Protein AF-A0A0B8PFN6-F1 (afdb_monomer_lite)

Structure (mmCIF, N/CA/C/O backbone):
data_AF-A0A0B8PFN6-F1
#
_entry.id   AF-A0A0B8PFN6-F1
#
loop_
_atom_site.group_PDB
_atom_site.id
_atom_site.type_symbol
_atom_site.label_atom_id
_atom_site.label_alt_id
_atom_site.label_comp_id
_atom_site.label_asym_id
_atom_site.label_entity_id
_atom_site.label_seq_id
_atom_site.pdbx_PDB_ins_code
_atom_site.Cartn_x
_atom_site.Cartn_y
_atom_site.Cartn_z
_atom_site.occupancy
_atom_site.B_iso_or_equiv
_atom_site.auth_seq_id
_atom_site.auth_comp_id
_atom_site.auth_asym_id
_atom_site.auth_atom_id
_atom_site.pdbx_PDB_model_num
ATOM 1 N N . MET A 1 1 ? -8.386 4.346 -14.773 1.00 50.22 1 MET A N 1
ATOM 2 C CA . MET A 1 1 ? -8.191 4.688 -16.194 1.00 50.22 1 MET A CA 1
ATOM 3 C C . MET A 1 1 ? -8.747 3.531 -16.993 1.00 50.22 1 MET A C 1
ATOM 5 O O . MET A 1 1 ? -8.481 2.391 -16.630 1.00 50.22 1 MET A O 1
ATOM 9 N N . SER A 1 2 ? -9.668 3.814 -17.907 1.00 53.06 2 SER A N 1
ATOM 10 C CA . SER A 1 2 ? -10.382 2.803 -18.687 1.00 53.06 2 SER A CA 1
ATOM 11 C C . SER A 1 2 ? -9.534 2.359 -19.883 1.00 53.06 2 SER A C 1
ATOM 13 O O . SER A 1 2 ? -8.730 3.142 -20.377 1.00 53.06 2 SER A O 1
ATOM 15 N N . ASP A 1 3 ? -9.731 1.137 -20.393 1.00 55.44 3 ASP A N 1
ATOM 16 C CA . ASP A 1 3 ? -9.028 0.624 -21.591 1.00 55.44 3 ASP A CA 1
ATOM 17 C C . ASP A 1 3 ? -9.219 1.500 -22.848 1.00 55.44 3 ASP A C 1
ATOM 19 O O . ASP A 1 3 ? -8.527 1.325 -23.849 1.00 55.44 3 ASP A O 1
ATOM 23 N N . LYS A 1 4 ? -10.181 2.432 -22.821 1.00 53.50 4 LYS A N 1
ATOM 24 C CA . LYS A 1 4 ? -10.397 3.422 -23.882 1.00 53.50 4 LYS A CA 1
ATOM 25 C C . LYS A 1 4 ? -9.446 4.611 -23.790 1.00 53.50 4 LYS A C 1
ATOM 27 O O . LYS A 1 4 ? -9.103 5.154 -24.831 1.00 53.50 4 LYS A O 1
ATOM 32 N N . ASP A 1 5 ? -9.021 4.981 -22.585 1.00 54.38 5 ASP A N 1
ATOM 33 C CA . ASP A 1 5 ? -8.141 6.133 -22.370 1.00 54.38 5 ASP A CA 1
ATOM 34 C C . ASP A 1 5 ? -6.715 5.808 -22.852 1.00 54.38 5 ASP A C 1
ATOM 36 O O . ASP A 1 5 ? -6.092 6.615 -23.528 1.00 54.38 5 ASP A O 1
ATOM 40 N N . ILE A 1 6 ? -6.256 4.570 -22.618 1.00 57.69 6 ILE A N 1
ATOM 41 C CA . ILE A 1 6 ? -4.926 4.088 -23.036 1.00 57.69 6 ILE A CA 1
ATOM 42 C C . ILE A 1 6 ? -4.821 3.998 -24.565 1.00 57.69 6 ILE A C 1
ATOM 44 O O . ILE A 1 6 ? -3.827 4.419 -25.142 1.00 57.69 6 ILE A O 1
ATOM 48 N N . LYS A 1 7 ? -5.872 3.515 -25.243 1.00 56.84 7 LYS A N 1
ATOM 49 C CA . LYS A 1 7 ? -5.891 3.430 -26.715 1.00 56.84 7 LYS A CA 1
ATOM 50 C C . LYS A 1 7 ? -5.882 4.794 -27.398 1.00 56.84 7 LYS A C 1
ATOM 52 O O . LYS A 1 7 ? -5.403 4.902 -28.520 1.00 56.84 7 LYS A O 1
ATOM 57 N N . ASN A 1 8 ? -6.444 5.809 -26.743 1.00 60.31 8 ASN A N 1
ATOM 58 C CA . ASN A 1 8 ? -6.466 7.164 -27.276 1.00 60.31 8 ASN A CA 1
ATOM 59 C C . ASN A 1 8 ? -5.088 7.829 -27.143 1.00 60.31 8 ASN A C 1
ATOM 61 O O . ASN A 1 8 ? -4.632 8.459 -28.089 1.00 60.31 8 ASN A O 1
ATOM 65 N N . GLU A 1 9 ? -4.397 7.610 -26.018 1.00 57.75 9 GLU A N 1
ATOM 66 C CA . GLU A 1 9 ? -3.009 8.057 -25.830 1.00 57.75 9 GLU A CA 1
ATOM 67 C C . GLU A 1 9 ? -2.031 7.323 -26.769 1.00 57.75 9 GLU A C 1
ATOM 69 O O . GLU A 1 9 ? -1.128 7.950 -27.315 1.00 57.75 9 GLU A O 1
ATOM 74 N N . GLU A 1 10 ? -2.226 6.023 -27.029 1.00 58.19 10 GLU A N 1
ATOM 75 C CA . GLU A 1 10 ? -1.418 5.267 -28.003 1.00 58.19 10 GLU A CA 1
ATOM 76 C C . GLU A 1 10 ? -1.558 5.827 -29.431 1.00 58.19 10 GLU A C 1
ATOM 78 O O . GLU A 1 10 ? -0.549 5.986 -30.116 1.00 58.19 10 GLU A O 1
ATOM 83 N N . GLN A 1 11 ? -2.774 6.193 -29.861 1.00 57.06 11 GLN A N 1
ATOM 84 C CA . GLN A 1 11 ? -2.997 6.796 -31.183 1.00 57.06 11 GLN A CA 1
ATOM 85 C C . GLN A 1 11 ? -2.415 8.210 -31.309 1.00 57.06 11 GLN A C 1
ATOM 87 O O . GLN A 1 11 ? -1.899 8.555 -32.370 1.00 57.06 11 GLN A O 1
ATOM 92 N N . GLU A 1 12 ? -2.474 9.025 -30.253 1.00 64.94 12 GLU A N 1
ATOM 93 C CA . GLU A 1 12 ? -1.883 10.370 -30.266 1.00 64.94 12 GLU A CA 1
ATOM 94 C C . GLU A 1 12 ? -0.349 10.314 -30.346 1.00 64.94 12 GLU A C 1
ATOM 96 O O . GLU A 1 12 ? 0.262 11.081 -31.091 1.00 64.94 12 GLU A O 1
ATOM 101 N N . VAL A 1 13 ? 0.290 9.367 -29.651 1.00 66.81 13 VAL A N 1
ATOM 102 C CA . VAL A 1 13 ? 1.748 9.169 -29.725 1.00 66.81 13 VAL A CA 1
ATOM 103 C C . VAL A 1 13 ? 2.176 8.678 -31.111 1.00 66.81 13 VAL A C 1
ATOM 105 O O . VAL A 1 13 ? 3.165 9.175 -31.647 1.00 66.81 13 VAL A O 1
ATOM 108 N N . GLU A 1 14 ? 1.425 7.758 -31.720 1.00 64.00 14 GLU A N 1
ATOM 109 C CA . GLU A 1 14 ? 1.726 7.222 -33.056 1.00 64.00 14 GLU A CA 1
ATOM 110 C C . GLU A 1 14 ? 1.625 8.314 -34.141 1.00 64.00 14 GLU A C 1
ATOM 112 O O . GLU A 1 14 ? 2.530 8.444 -34.965 1.00 64.00 14 GLU A O 1
ATOM 117 N N . GLN A 1 15 ? 0.610 9.187 -34.067 1.00 64.75 15 GLN A N 1
ATOM 118 C CA . GLN A 1 15 ? 0.465 10.336 -34.976 1.00 64.75 15 GLN A CA 1
ATOM 119 C C . GLN A 1 15 ? 1.583 11.373 -34.817 1.00 64.75 15 GLN A C 1
ATOM 121 O O . GLN A 1 15 ? 2.071 11.911 -35.809 1.00 64.75 15 GLN A O 1
ATOM 126 N N . THR A 1 16 ? 2.024 11.630 -33.584 1.00 62.22 16 THR A N 1
ATOM 127 C CA . THR A 1 16 ? 3.090 12.612 -33.324 1.00 62.22 16 THR A CA 1
ATOM 128 C C . THR A 1 16 ? 4.447 12.124 -33.849 1.00 62.22 16 THR A C 1
ATOM 130 O O . THR A 1 16 ? 5.254 12.920 -34.323 1.00 62.22 16 THR A O 1
ATOM 133 N N . ILE A 1 17 ? 4.702 10.811 -33.799 1.00 70.31 17 ILE A N 1
ATOM 134 C CA . ILE A 1 17 ? 5.931 10.206 -34.332 1.00 70.31 17 ILE A CA 1
ATOM 135 C C . ILE A 1 17 ? 5.938 10.247 -35.866 1.00 70.31 17 ILE A C 1
ATOM 137 O O . ILE A 1 17 ? 6.964 10.586 -36.452 1.00 70.31 17 ILE A O 1
ATOM 141 N N . GLU A 1 18 ? 4.815 9.946 -36.528 1.00 65.06 18 GLU A N 1
ATOM 142 C CA . GLU A 1 18 ? 4.721 10.019 -37.995 1.00 65.06 18 GLU A CA 1
ATOM 143 C C . GLU A 1 18 ? 4.950 11.443 -38.528 1.00 65.06 18 GLU A C 1
ATOM 145 O O . GLU A 1 18 ? 5.635 11.618 -39.537 1.00 65.06 18 GLU A O 1
ATOM 150 N N . GLU A 1 19 ? 4.438 12.463 -37.833 1.00 65.38 19 GLU A N 1
ATOM 151 C CA . GLU A 1 19 ? 4.616 13.871 -38.211 1.00 65.38 19 GLU A CA 1
ATOM 152 C C . GLU A 1 19 ? 6.075 14.335 -38.043 1.00 65.38 19 GLU A C 1
ATOM 154 O O . GLU A 1 19 ? 6.624 14.980 -38.936 1.00 65.38 19 GLU A O 1
ATOM 159 N N . GLN A 1 20 ? 6.749 13.921 -36.963 1.00 62.31 20 GLN A N 1
ATOM 160 C CA . GLN A 1 20 ? 8.163 14.247 -36.727 1.00 62.31 20 GLN A CA 1
ATOM 161 C C . GLN A 1 20 ? 9.111 13.552 -37.713 1.00 62.31 20 GLN A C 1
ATOM 163 O O . GLN A 1 20 ? 10.080 14.157 -38.168 1.00 62.31 20 GLN A O 1
ATOM 168 N N . VAL A 1 21 ? 8.818 12.303 -38.091 1.00 68.75 21 VAL A N 1
ATOM 169 C CA . VAL A 1 21 ? 9.600 11.573 -39.101 1.00 68.75 21 VAL A CA 1
ATOM 170 C C . VAL A 1 21 ? 9.417 12.196 -40.488 1.00 68.75 21 VAL A C 1
ATOM 172 O O . VAL A 1 21 ? 10.371 12.259 -41.258 1.00 68.75 21 VAL A O 1
ATOM 175 N N . ALA A 1 22 ? 8.224 12.698 -40.818 1.00 66.38 22 ALA A N 1
ATOM 176 C CA . ALA A 1 22 ? 7.994 13.388 -42.085 1.00 66.38 22 ALA A CA 1
ATOM 177 C C . ALA A 1 22 ? 8.765 14.718 -42.176 1.00 66.38 22 ALA A C 1
ATOM 179 O O . ALA A 1 22 ? 9.295 15.038 -43.239 1.00 66.38 22 ALA A O 1
ATOM 180 N N . GLU A 1 23 ? 8.868 15.470 -41.079 1.00 60.06 23 GLU A N 1
ATOM 181 C CA . GLU A 1 23 ? 9.585 16.752 -41.041 1.00 60.06 23 GLU A CA 1
ATOM 182 C C . GLU A 1 23 ? 11.115 16.576 -41.159 1.00 60.06 23 GLU A C 1
ATOM 184 O O . GLU A 1 23 ? 11.770 17.333 -41.876 1.00 60.06 23 GLU A O 1
ATOM 189 N N . GLU A 1 24 ? 11.684 15.527 -40.551 1.00 56.44 24 GLU A N 1
ATOM 190 C CA . GLU A 1 24 ? 13.119 15.201 -40.647 1.00 56.44 24 GLU A CA 1
ATOM 191 C C . GLU A 1 24 ? 13.525 14.770 -42.072 1.00 56.44 24 GLU A C 1
ATOM 193 O O . GLU A 1 24 ? 14.560 15.196 -42.583 1.00 56.44 24 GLU A O 1
ATOM 198 N N . VAL A 1 25 ? 12.672 14.008 -42.767 1.00 56.50 25 VAL A N 1
ATOM 199 C CA . VAL A 1 25 ? 12.935 13.536 -44.143 1.00 56.50 25 VAL A CA 1
ATOM 200 C C . VAL A 1 25 ? 12.871 14.676 -45.171 1.00 56.50 25 VAL A C 1
ATOM 202 O O . VAL A 1 25 ? 13.587 14.642 -46.173 1.00 56.50 25 VAL A O 1
ATOM 205 N N . VAL A 1 26 ? 12.051 15.705 -44.935 1.00 56.47 26 VAL A N 1
ATOM 206 C CA . VAL A 1 26 ? 11.975 16.890 -45.812 1.00 56.47 26 VAL A CA 1
ATOM 207 C C . VAL A 1 26 ? 13.200 17.792 -45.626 1.00 56.47 26 VAL A C 1
ATOM 209 O O . VAL A 1 26 ? 13.734 18.303 -46.610 1.00 56.47 26 VAL A O 1
ATOM 212 N N . ALA A 1 27 ? 13.703 17.932 -44.396 1.00 54.41 27 ALA A N 1
ATOM 213 C CA . ALA A 1 27 ? 14.896 18.730 -44.110 1.00 54.41 27 ALA A CA 1
ATOM 214 C C . ALA A 1 27 ? 16.178 18.150 -44.743 1.00 54.41 27 ALA A C 1
ATOM 216 O O . ALA A 1 27 ? 17.051 18.910 -45.164 1.00 54.41 27 ALA A O 1
ATOM 217 N N . GLU A 1 28 ? 16.287 16.823 -44.864 1.00 51.31 28 GLU A N 1
ATOM 218 C CA . GLU A 1 28 ? 17.425 16.171 -45.530 1.00 51.31 28 GLU A CA 1
ATOM 219 C C . GLU A 1 28 ? 17.371 16.278 -47.067 1.00 51.31 28 GLU A C 1
ATOM 221 O O . GLU A 1 28 ? 18.416 16.271 -47.715 1.00 51.31 28 GLU A O 1
ATOM 226 N N . GLN A 1 29 ? 16.185 16.435 -47.669 1.00 44.03 29 GLN A N 1
ATOM 227 C CA . GLN A 1 29 ? 16.027 16.559 -49.127 1.00 44.03 29 GLN A CA 1
ATOM 228 C C . GLN A 1 29 ? 16.312 17.968 -49.670 1.00 44.03 29 GLN A C 1
ATOM 230 O O . GLN A 1 29 ? 16.666 18.106 -50.840 1.00 44.03 29 GLN A O 1
ATOM 235 N N . GLU A 1 30 ? 16.199 19.017 -48.849 1.00 40.84 30 GLU A N 1
ATOM 236 C CA . GLU A 1 30 ? 16.507 20.393 -49.273 1.00 40.84 30 GLU A CA 1
ATOM 237 C C . GLU A 1 30 ? 18.008 20.739 -49.211 1.00 40.84 30 GLU A C 1
ATOM 239 O O . GLU A 1 30 ? 18.433 21.742 -49.786 1.00 40.84 30 GLU A O 1
ATOM 244 N N . ALA A 1 31 ? 18.837 19.905 -48.575 1.00 42.66 31 ALA A N 1
ATOM 245 C CA . ALA A 1 31 ? 20.272 20.159 -48.432 1.00 42.66 31 ALA A CA 1
ATOM 246 C C . ALA A 1 31 ? 21.117 19.836 -49.687 1.00 42.66 31 ALA A C 1
ATOM 248 O O . ALA A 1 31 ? 22.297 20.184 -49.709 1.00 42.66 31 ALA A O 1
ATOM 249 N N . ASP A 1 32 ? 20.542 19.227 -50.734 1.00 39.84 32 ASP A N 1
ATOM 250 C CA . ASP A 1 32 ? 21.281 18.753 -51.925 1.00 39.84 32 ASP A CA 1
ATOM 251 C C . ASP A 1 32 ? 21.092 19.620 -53.192 1.00 39.84 32 ASP A C 1
ATOM 253 O O . ASP A 1 32 ? 21.343 19.183 -54.314 1.00 39.84 32 ASP A O 1
ATOM 257 N N . VAL A 1 33 ? 20.648 20.878 -53.059 1.00 46.19 33 VAL A N 1
ATOM 258 C CA . VAL A 1 33 ? 20.523 21.798 -54.211 1.00 46.19 33 VAL A CA 1
ATOM 259 C C . VAL A 1 33 ? 21.222 23.134 -53.954 1.00 46.19 33 VAL A C 1
ATOM 261 O O . VAL A 1 33 ? 20.576 24.171 -53.836 1.00 46.19 33 VAL A O 1
ATOM 264 N N . ILE A 1 34 ? 22.559 23.133 -53.923 1.00 39.25 34 ILE A N 1
ATOM 265 C CA . ILE A 1 34 ? 23.372 24.338 -54.179 1.00 39.25 34 ILE A CA 1
ATOM 266 C C . ILE A 1 34 ? 24.582 23.956 -55.055 1.00 39.25 34 ILE A C 1
ATOM 268 O O . ILE A 1 34 ? 25.617 23.533 -54.548 1.00 39.25 34 ILE A O 1
ATOM 272 N N . GLY A 1 35 ? 24.438 24.123 -56.378 1.00 39.69 35 GLY A N 1
ATOM 273 C CA . GLY A 1 35 ? 25.560 24.267 -57.324 1.00 39.69 35 GLY A CA 1
ATOM 274 C C . GLY A 1 35 ? 26.168 25.672 -57.200 1.00 39.69 35 GLY A C 1
ATOM 275 O O . GLY A 1 35 ? 25.443 26.638 -56.976 1.00 39.69 35 GLY A O 1
ATOM 276 N N . ASP A 1 36 ? 27.488 25.779 -57.070 1.00 40.16 36 ASP A N 1
ATOM 277 C CA . ASP A 1 36 ? 28.479 25.939 -58.153 1.00 40.16 36 ASP A CA 1
ATOM 278 C C . ASP A 1 36 ? 28.576 27.375 -58.698 1.00 40.16 36 ASP A C 1
ATOM 280 O O . ASP A 1 36 ? 27.801 27.783 -59.555 1.00 40.16 36 ASP A O 1
ATOM 284 N N . GLU A 1 37 ? 29.583 28.110 -58.214 1.00 40.22 37 GLU A N 1
ATOM 285 C CA . GLU A 1 37 ? 30.344 29.082 -59.010 1.00 40.22 37 GLU A CA 1
ATOM 286 C C . GLU A 1 37 ? 31.797 29.102 -58.492 1.00 40.22 37 GLU A C 1
ATOM 288 O O . GLU A 1 37 ? 32.096 29.745 -57.483 1.00 40.22 37 GLU A O 1
ATOM 293 N N . GLY A 1 38 ? 32.720 28.407 -59.171 1.00 35.59 38 GLY A N 1
ATOM 294 C CA . GLY A 1 38 ? 34.156 28.594 -58.927 1.00 35.59 38 GLY A CA 1
ATOM 295 C C . GLY A 1 38 ? 35.100 27.533 -59.500 1.00 35.59 38 GLY A C 1
ATOM 296 O O . GLY A 1 38 ? 35.528 26.652 -58.769 1.00 35.59 38 GLY A O 1
ATOM 297 N N . ASP A 1 39 ? 35.505 27.733 -60.760 1.00 36.62 39 ASP A N 1
ATOM 298 C CA . ASP A 1 39 ? 36.716 27.200 -61.420 1.00 36.62 39 ASP A CA 1
ATOM 299 C C . ASP A 1 39 ? 36.786 25.671 -61.650 1.00 36.62 39 ASP A C 1
ATOM 301 O O . ASP A 1 39 ? 37.399 24.909 -60.905 1.00 36.62 39 ASP A O 1
ATOM 305 N N . VAL A 1 40 ? 36.180 25.221 -62.757 1.00 34.75 40 VAL A N 1
ATOM 306 C CA . VAL A 1 40 ? 36.263 23.834 -63.242 1.00 34.75 40 VAL A CA 1
ATOM 307 C C . VAL A 1 40 ? 37.536 23.654 -64.076 1.00 34.75 40 VAL A C 1
ATOM 309 O O . VAL A 1 40 ? 37.564 23.917 -65.282 1.00 34.75 40 VAL A O 1
ATOM 312 N N . GLU A 1 41 ? 38.601 23.181 -63.432 1.00 42.12 41 GLU A N 1
ATOM 313 C CA . GLU A 1 41 ? 39.701 22.499 -64.113 1.00 42.12 41 GLU A CA 1
ATOM 314 C C . GLU A 1 41 ? 39.149 21.157 -64.628 1.00 42.12 41 GLU A C 1
ATOM 316 O O . GLU A 1 41 ? 38.700 20.320 -63.847 1.00 42.12 41 GLU A O 1
ATOM 321 N N . TRP A 1 42 ? 39.088 20.977 -65.953 1.00 38.91 42 TRP A N 1
ATOM 322 C CA . TRP A 1 42 ? 38.563 19.760 -66.583 1.00 38.91 42 TRP A CA 1
ATOM 323 C C . TRP A 1 42 ? 39.477 18.566 -66.275 1.00 38.91 42 TRP A C 1
ATOM 325 O O . TRP A 1 42 ? 40.394 18.260 -67.037 1.00 38.91 42 TRP A O 1
ATOM 335 N N . ASN A 1 43 ? 39.217 17.889 -65.159 1.00 52.25 43 ASN A N 1
ATOM 336 C CA . ASN A 1 43 ? 39.661 16.523 -64.938 1.00 52.25 43 ASN A CA 1
ATOM 337 C C . ASN A 1 43 ? 38.694 15.610 -65.709 1.00 52.25 43 ASN A C 1
ATOM 339 O O . ASN A 1 43 ? 37.511 15.547 -65.378 1.00 52.25 43 ASN A O 1
ATOM 343 N N . GLU A 1 44 ? 39.160 14.956 -66.775 1.00 48.38 44 GLU A N 1
ATOM 344 C CA . GLU A 1 44 ? 38.421 13.852 -67.401 1.00 48.38 44 GLU A CA 1
ATOM 345 C C . GLU A 1 44 ? 38.380 12.693 -66.393 1.00 48.38 44 GLU A C 1
ATOM 347 O O . GLU A 1 44 ? 39.253 11.830 -66.400 1.00 48.38 44 GLU A O 1
ATOM 352 N N . GLU A 1 45 ? 37.396 12.699 -65.489 1.00 57.34 45 GLU A N 1
ATOM 353 C CA . GLU A 1 45 ? 37.073 11.518 -64.687 1.00 57.34 45 GLU A CA 1
ATOM 354 C C . GLU A 1 45 ? 36.651 10.397 -65.638 1.00 57.34 45 GLU A C 1
ATOM 356 O O . GLU A 1 45 ? 35.719 10.539 -66.441 1.00 57.34 45 GLU A O 1
ATOM 361 N N . SER A 1 46 ? 37.362 9.276 -65.564 1.00 69.62 46 SER A N 1
ATOM 362 C CA . SER A 1 46 ? 36.986 8.057 -66.262 1.00 69.62 46 SER A CA 1
ATOM 363 C C . SER A 1 46 ? 35.625 7.581 -65.747 1.00 69.62 46 SER A C 1
ATOM 365 O O . SER A 1 46 ? 35.245 7.825 -64.602 1.00 69.62 46 SER A O 1
ATOM 367 N N . ALA A 1 47 ? 34.889 6.828 -66.567 1.00 71.06 47 ALA A N 1
ATOM 368 C CA . ALA A 1 47 ? 33.678 6.145 -66.106 1.00 71.06 47 ALA A CA 1
ATOM 369 C C . ALA A 1 47 ? 33.949 5.249 -64.876 1.00 71.06 47 ALA A C 1
ATOM 371 O O . ALA A 1 47 ? 33.054 5.056 -64.056 1.00 71.06 47 ALA A O 1
ATOM 372 N N . GLU A 1 48 ? 35.185 4.760 -64.741 1.00 72.00 48 GLU A N 1
ATOM 373 C CA . GLU A 1 48 ? 35.668 3.974 -63.602 1.00 72.00 48 GLU A CA 1
ATOM 374 C C . GLU A 1 48 ? 35.783 4.818 -62.315 1.00 72.00 48 GLU A C 1
ATOM 376 O O . GLU A 1 48 ? 35.386 4.344 -61.253 1.00 72.00 48 GLU A O 1
ATOM 381 N N . ASP A 1 49 ? 36.204 6.086 -62.404 1.00 75.50 49 ASP A N 1
ATOM 382 C CA . ASP A 1 49 ? 36.354 6.985 -61.245 1.00 75.50 49 ASP A CA 1
ATOM 383 C C . ASP A 1 49 ? 34.983 7.395 -60.665 1.00 75.50 49 ASP A C 1
ATOM 385 O O . ASP A 1 49 ? 34.775 7.434 -59.449 1.00 75.50 49 ASP A O 1
ATOM 389 N N . ILE A 1 50 ? 33.995 7.622 -61.540 1.00 82.38 50 ILE A N 1
ATOM 390 C CA . ILE A 1 50 ? 32.609 7.931 -61.145 1.00 82.38 50 ILE A CA 1
ATOM 391 C C . ILE A 1 50 ? 31.957 6.727 -60.453 1.00 82.38 50 ILE A C 1
ATOM 393 O O . ILE A 1 50 ? 31.166 6.885 -59.517 1.00 82.38 50 ILE A O 1
ATOM 397 N N . GLU A 1 51 ? 32.238 5.517 -60.934 1.00 83.25 51 GLU A N 1
ATOM 398 C CA . GLU A 1 51 ? 31.702 4.285 -60.360 1.00 83.25 51 GLU A CA 1
ATOM 399 C C . GLU A 1 51 ? 32.330 4.004 -58.987 1.00 83.25 51 GLU A C 1
ATOM 401 O O . GLU A 1 51 ? 31.598 3.727 -58.035 1.00 83.25 51 GLU A O 1
ATOM 406 N N . GLU A 1 52 ? 33.644 4.197 -58.840 1.00 86.50 52 GLU A N 1
ATOM 407 C CA . GLU A 1 52 ? 34.359 4.076 -57.563 1.00 86.50 52 GLU A CA 1
ATOM 408 C C . GLU A 1 52 ? 33.876 5.108 -56.526 1.00 86.50 52 GLU A C 1
ATOM 410 O O . GLU A 1 52 ? 33.596 4.751 -55.379 1.00 86.50 52 GLU A O 1
ATOM 415 N N . SER A 1 53 ? 33.653 6.362 -56.935 1.00 89.12 53 SER A N 1
ATOM 416 C CA . SER A 1 53 ? 33.085 7.414 -56.078 1.00 89.12 53 SER A CA 1
ATOM 417 C C . SER A 1 53 ? 31.674 7.068 -55.579 1.00 89.12 53 SER A C 1
ATOM 419 O O . SER A 1 53 ? 31.374 7.197 -54.389 1.00 89.12 53 SER A O 1
ATOM 421 N N . LYS A 1 54 ? 30.805 6.541 -56.453 1.00 89.62 54 LYS A N 1
ATOM 422 C CA . LYS A 1 54 ? 29.456 6.089 -56.064 1.00 89.62 54 LYS A CA 1
ATOM 423 C C . LYS A 1 54 ? 29.492 4.901 -55.111 1.00 89.62 54 LYS A C 1
ATOM 425 O O . LYS A 1 54 ? 28.704 4.865 -54.168 1.00 89.62 54 LYS A O 1
ATOM 430 N N . VAL A 1 55 ? 30.386 3.938 -55.337 1.00 91.88 55 VAL A N 1
ATOM 431 C CA . VAL A 1 55 ? 30.563 2.800 -54.424 1.00 91.88 55 VAL A CA 1
ATOM 432 C C . VAL A 1 55 ? 31.004 3.297 -53.047 1.00 91.88 55 VAL A C 1
ATOM 434 O O . VAL A 1 55 ? 30.378 2.931 -52.055 1.00 91.88 55 VAL A O 1
ATOM 437 N N . ALA A 1 56 ? 31.978 4.207 -52.977 1.00 92.31 56 ALA A N 1
ATOM 438 C CA . ALA A 1 56 ? 32.435 4.787 -51.715 1.00 92.31 56 ALA A CA 1
ATOM 439 C C . ALA A 1 56 ? 31.320 5.549 -50.970 1.00 92.31 56 ALA A C 1
ATOM 441 O O . ALA A 1 56 ? 31.185 5.423 -49.751 1.00 92.31 56 ALA A O 1
ATOM 442 N N . GLN A 1 57 ? 30.480 6.303 -51.687 1.00 92.25 57 GLN A N 1
ATOM 443 C CA . GLN A 1 57 ? 29.323 6.992 -51.100 1.00 92.25 57 GLN A CA 1
ATOM 444 C C . GLN A 1 57 ? 28.281 6.010 -50.549 1.00 92.25 57 GLN A C 1
ATOM 446 O O . GLN A 1 57 ? 27.773 6.203 -49.443 1.00 92.25 57 GLN A O 1
ATOM 451 N N . LEU A 1 58 ? 27.978 4.937 -51.285 1.00 93.31 58 LEU A N 1
ATOM 452 C CA . LEU A 1 58 ? 27.039 3.902 -50.843 1.00 93.31 58 LEU A CA 1
ATOM 453 C C . LEU A 1 58 ? 27.567 3.128 -49.630 1.00 93.31 58 LEU A C 1
ATOM 455 O O . LEU A 1 58 ? 26.800 2.844 -48.712 1.00 93.31 58 LEU A O 1
ATOM 459 N N . GLU A 1 59 ? 28.864 2.819 -49.590 1.00 93.81 59 GLU A N 1
ATOM 460 C CA . GLU A 1 59 ? 29.508 2.186 -48.436 1.00 93.81 59 GLU A CA 1
ATOM 461 C C . GLU A 1 59 ? 29.473 3.092 -47.199 1.00 93.81 59 GLU A C 1
ATOM 463 O O . GLU A 1 59 ? 29.155 2.626 -46.101 1.00 93.81 59 GLU A O 1
ATOM 468 N N . ALA A 1 60 ? 29.720 4.395 -47.367 1.00 94.25 60 ALA A N 1
ATOM 469 C CA . ALA A 1 60 ? 29.616 5.371 -46.285 1.00 94.25 60 ALA A CA 1
ATOM 470 C C . ALA A 1 60 ? 28.178 5.486 -45.749 1.00 94.25 60 ALA A C 1
ATOM 472 O O . ALA A 1 60 ? 27.966 5.438 -44.534 1.00 94.25 60 ALA A O 1
ATOM 473 N N . ALA A 1 61 ? 27.183 5.561 -46.639 1.00 93.19 61 ALA A N 1
ATOM 474 C CA . ALA A 1 61 ? 25.769 5.593 -46.267 1.00 93.19 61 ALA A CA 1
ATOM 475 C C . ALA A 1 61 ? 25.327 4.295 -45.564 1.00 93.19 61 ALA A C 1
ATOM 477 O O . ALA A 1 61 ? 24.588 4.329 -44.576 1.00 93.19 61 ALA A O 1
ATOM 478 N N . LEU A 1 62 ? 25.812 3.137 -46.020 1.00 95.38 62 LEU A N 1
ATOM 479 C CA . LEU A 1 62 ? 25.551 1.851 -45.375 1.00 95.38 62 LEU A CA 1
ATOM 480 C C . LEU A 1 62 ? 26.133 1.823 -43.956 1.00 95.38 62 LEU A C 1
ATOM 482 O O . LEU A 1 62 ? 25.427 1.486 -43.008 1.00 95.38 62 LEU A O 1
ATOM 486 N N . LEU A 1 63 ? 27.378 2.262 -43.772 1.00 95.62 63 LEU A N 1
ATOM 487 C CA . LEU A 1 63 ? 28.002 2.314 -42.448 1.00 95.62 63 LEU A CA 1
ATOM 488 C C . LEU A 1 63 ? 27.262 3.270 -41.496 1.00 95.62 63 LEU A C 1
ATOM 490 O O . LEU A 1 63 ? 27.061 2.960 -40.316 1.00 95.62 63 LEU A O 1
ATOM 494 N N . GLN A 1 64 ? 26.837 4.430 -41.999 1.00 95.50 64 GLN A N 1
ATOM 495 C CA . GLN A 1 64 ? 26.077 5.411 -41.227 1.00 95.50 64 GLN A CA 1
ATOM 496 C C . GLN A 1 64 ? 24.717 4.847 -40.801 1.00 95.50 64 GLN A C 1
ATOM 498 O O . GLN A 1 64 ? 24.344 4.942 -39.630 1.00 95.50 64 GLN A O 1
ATOM 503 N N . THR A 1 65 ? 23.989 4.214 -41.724 1.00 95.12 65 THR A N 1
ATOM 504 C CA . THR A 1 65 ? 22.680 3.613 -41.429 1.00 95.12 65 THR A CA 1
ATOM 505 C C . THR A 1 65 ? 22.789 2.440 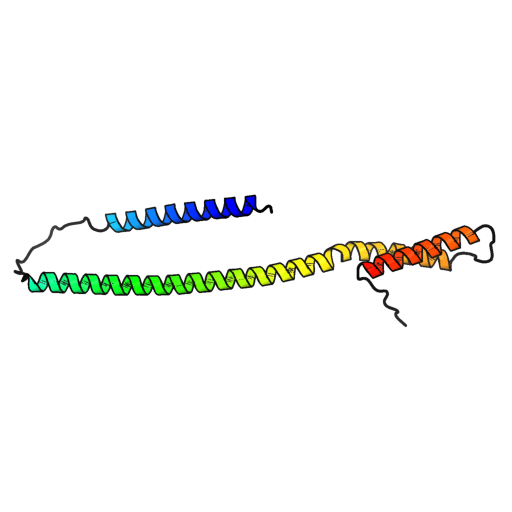-40.458 1.00 95.12 65 THR A C 1
ATOM 507 O O . THR A 1 65 ? 21.988 2.359 -39.528 1.00 95.12 65 THR A O 1
ATOM 510 N N . GLU A 1 66 ? 23.803 1.580 -40.586 1.00 96.06 66 GLU A N 1
ATOM 511 C CA . GLU A 1 66 ? 24.076 0.510 -39.620 1.00 96.06 66 GLU A CA 1
ATOM 512 C C . GLU A 1 66 ? 24.407 1.051 -38.225 1.00 96.06 66 GLU A C 1
ATOM 514 O O . GLU A 1 66 ? 23.993 0.472 -37.217 1.00 96.06 66 GLU A O 1
ATOM 519 N N . THR A 1 67 ? 25.152 2.156 -38.153 1.00 96.69 67 THR A N 1
ATOM 520 C CA . THR A 1 67 ? 25.494 2.809 -36.883 1.00 96.69 67 THR A CA 1
ATOM 521 C C . THR A 1 67 ? 24.241 3.372 -36.220 1.00 96.69 67 THR A C 1
ATOM 523 O O . THR A 1 67 ? 23.951 3.024 -35.074 1.00 96.69 67 THR A O 1
ATOM 526 N N . ARG A 1 68 ? 23.426 4.129 -36.964 1.00 94.56 68 ARG A N 1
ATOM 527 C CA . ARG A 1 68 ? 22.150 4.670 -36.474 1.00 94.56 68 ARG A CA 1
ATOM 528 C C . ARG A 1 68 ? 21.193 3.563 -36.031 1.00 94.56 68 ARG A C 1
ATOM 530 O O . ARG A 1 68 ? 20.543 3.686 -34.997 1.00 94.56 68 ARG A O 1
ATOM 537 N N . LEU A 1 69 ? 21.138 2.453 -36.772 1.00 96.31 69 LEU A N 1
ATOM 538 C CA . LEU A 1 69 ? 20.309 1.301 -36.418 1.00 96.31 69 LEU A CA 1
ATOM 539 C C . LEU A 1 69 ? 20.736 0.688 -35.079 1.00 96.31 69 LEU A C 1
ATOM 541 O O . LEU A 1 69 ? 19.880 0.357 -34.260 1.00 96.31 69 LEU A O 1
ATOM 545 N N . LYS A 1 70 ? 22.045 0.547 -34.838 1.00 96.81 70 LYS A N 1
ATOM 546 C CA . LYS A 1 70 ? 22.569 0.046 -33.558 1.00 96.81 70 LYS A CA 1
ATOM 547 C C . LYS A 1 70 ? 22.222 0.990 -32.409 1.00 96.81 70 LYS A C 1
ATOM 549 O O . LYS A 1 70 ? 21.724 0.530 -31.387 1.00 96.81 70 LYS A O 1
ATOM 554 N N . GLU A 1 71 ? 22.409 2.293 -32.592 1.00 96.62 71 GLU A N 1
ATOM 555 C CA . GLU A 1 71 ? 22.067 3.303 -31.582 1.00 96.62 71 GLU A CA 1
ATOM 556 C C . GLU A 1 71 ? 20.570 3.299 -31.244 1.00 96.62 71 GLU A C 1
ATOM 558 O O . GLU A 1 71 ? 20.187 3.332 -30.072 1.00 96.62 71 GLU A O 1
ATOM 563 N N . GLN A 1 72 ? 19.708 3.195 -32.258 1.00 97.12 72 GLN A N 1
ATOM 564 C CA . GLN A 1 72 ? 18.262 3.092 -32.069 1.00 97.12 72 GLN A CA 1
ATOM 565 C C . GLN A 1 72 ? 17.867 1.783 -31.380 1.00 97.12 72 GLN A C 1
ATOM 567 O O . GLN A 1 72 ? 17.044 1.806 -30.466 1.00 97.12 72 GLN A O 1
ATOM 572 N N . ALA A 1 73 ? 18.465 0.652 -31.762 1.00 97.12 73 ALA A N 1
ATOM 573 C CA . ALA A 1 73 ? 18.206 -0.635 -31.119 1.00 97.12 73 ALA A CA 1
ATOM 574 C C . ALA A 1 73 ? 18.581 -0.609 -29.628 1.00 97.12 73 ALA A C 1
ATOM 576 O O . ALA A 1 73 ? 17.798 -1.062 -28.787 1.00 97.12 73 ALA A O 1
ATOM 577 N N . ASP A 1 74 ? 19.728 -0.019 -29.290 1.00 97.38 74 ASP A N 1
ATOM 578 C CA . ASP A 1 74 ? 20.167 0.166 -27.906 1.00 97.38 74 ASP A CA 1
ATOM 579 C C . ASP A 1 74 ? 19.233 1.109 -27.133 1.00 97.38 74 ASP A C 1
ATOM 581 O O . ASP A 1 74 ? 18.882 0.834 -25.980 1.00 97.38 74 ASP A O 1
ATOM 585 N N . SER A 1 75 ? 18.784 2.195 -27.769 1.00 97.31 75 SER A N 1
ATOM 586 C CA . SER A 1 75 ? 17.813 3.134 -27.194 1.00 97.31 75 SER A CA 1
ATOM 587 C C . SER A 1 75 ? 16.485 2.445 -26.871 1.00 97.31 75 SER A C 1
ATOM 589 O O . SER A 1 75 ? 16.004 2.520 -25.739 1.00 97.31 75 SER A O 1
ATOM 591 N N . VAL A 1 76 ? 15.932 1.680 -27.818 1.00 97.62 76 VAL A N 1
ATOM 592 C CA . VAL A 1 76 ? 14.689 0.915 -27.635 1.00 97.62 76 VAL A CA 1
ATOM 593 C C . VAL A 1 76 ? 14.844 -0.131 -26.533 1.00 97.62 76 VAL A C 1
ATOM 595 O O . VAL A 1 76 ? 13.951 -0.288 -25.697 1.00 97.62 76 VAL A O 1
ATOM 598 N N . LEU A 1 77 ? 15.979 -0.835 -26.483 1.00 97.50 77 LEU A N 1
ATOM 599 C CA . LEU A 1 77 ? 16.243 -1.824 -25.439 1.00 97.50 77 LEU A CA 1
ATOM 600 C C . LEU A 1 77 ? 16.286 -1.177 -24.049 1.00 97.50 77 LEU A C 1
ATOM 602 O O . LEU A 1 77 ? 15.704 -1.714 -23.102 1.00 97.50 77 LEU A O 1
ATOM 606 N N . ARG A 1 78 ? 16.937 -0.014 -23.924 1.00 97.12 78 ARG A N 1
ATOM 607 C CA . ARG A 1 78 ? 16.978 0.749 -22.672 1.00 97.12 78 ARG A CA 1
ATOM 608 C C . ARG A 1 78 ? 15.590 1.251 -22.282 1.00 97.12 78 ARG A C 1
ATOM 610 O O . ARG A 1 78 ? 15.183 1.021 -21.147 1.00 97.12 78 ARG A O 1
ATOM 617 N N . ALA A 1 79 ? 14.848 1.850 -23.210 1.00 97.25 79 ALA A N 1
ATOM 618 C CA . ALA A 1 79 ? 13.490 2.332 -22.964 1.00 97.25 79 ALA A CA 1
ATOM 619 C C . ALA A 1 79 ? 12.569 1.198 -22.485 1.00 97.25 79 ALA A C 1
ATOM 621 O O . ALA A 1 79 ? 11.850 1.342 -21.497 1.00 97.25 79 ALA A O 1
ATOM 622 N N . LYS A 1 80 ? 12.656 0.019 -23.111 1.00 97.12 80 LYS A N 1
ATOM 623 C CA . LYS A 1 80 ? 11.914 -1.171 -22.676 1.00 97.12 80 LYS A CA 1
ATOM 624 C C . LYS A 1 80 ? 12.273 -1.580 -21.245 1.00 97.12 80 LYS A C 1
ATOM 626 O O . LYS A 1 80 ? 11.383 -1.854 -20.443 1.00 97.12 80 LYS A O 1
ATOM 631 N N . ALA A 1 81 ? 13.561 -1.585 -20.906 1.00 97.62 81 ALA A N 1
ATOM 632 C CA . ALA A 1 81 ? 14.009 -1.894 -19.551 1.00 97.62 81 ALA A CA 1
ATOM 633 C C . ALA A 1 81 ? 13.526 -0.856 -18.520 1.00 97.62 81 ALA A C 1
ATOM 635 O O . ALA A 1 81 ? 13.186 -1.216 -17.391 1.00 97.62 81 ALA A O 1
ATOM 636 N N . GLU A 1 82 ? 13.474 0.425 -18.882 1.00 97.38 82 GLU A N 1
ATOM 637 C CA . GLU A 1 82 ? 12.934 1.487 -18.028 1.00 97.38 82 GLU A CA 1
ATOM 638 C C . GLU A 1 82 ? 11.439 1.296 -17.763 1.00 97.38 82 GLU A C 1
ATOM 640 O O . GLU A 1 82 ? 11.018 1.359 -16.605 1.00 97.38 82 GLU A O 1
ATOM 645 N N . VAL A 1 83 ? 10.656 0.970 -18.795 1.00 97.69 83 VAL A N 1
ATOM 646 C CA . VAL A 1 83 ? 9.223 0.666 -18.665 1.00 97.69 83 VAL A CA 1
ATOM 647 C C . VAL A 1 83 ? 8.994 -0.546 -17.763 1.00 97.69 83 VAL A C 1
ATOM 649 O O . VAL A 1 83 ? 8.183 -0.471 -16.839 1.00 97.69 83 VAL A O 1
ATOM 652 N N . ASP A 1 84 ? 9.738 -1.637 -17.956 1.00 97.31 84 ASP A N 1
ATOM 653 C CA . ASP A 1 84 ? 9.615 -2.839 -17.121 1.00 97.31 84 ASP A CA 1
ATOM 654 C C . ASP A 1 84 ? 9.966 -2.546 -15.651 1.00 97.31 84 ASP A C 1
ATOM 656 O O . ASP A 1 84 ? 9.264 -2.971 -14.723 1.00 97.31 84 ASP A O 1
ATOM 660 N N . ASN A 1 85 ? 11.017 -1.757 -15.414 1.00 97.62 85 ASN A N 1
ATOM 661 C CA . ASN A 1 85 ? 11.396 -1.323 -14.071 1.00 97.62 85 ASN A CA 1
ATOM 662 C C . ASN A 1 85 ? 10.339 -0.414 -13.434 1.00 97.62 85 ASN A C 1
ATOM 664 O O . ASN A 1 85 ? 10.008 -0.592 -12.256 1.00 97.62 85 ASN A O 1
ATOM 668 N N . MET A 1 86 ? 9.790 0.535 -14.194 1.00 97.75 86 MET A N 1
ATOM 669 C CA . MET A 1 86 ? 8.725 1.427 -13.743 1.00 97.75 86 MET A CA 1
ATOM 670 C C . MET A 1 86 ? 7.462 0.639 -13.403 1.00 97.75 86 MET A C 1
ATOM 672 O O . MET A 1 86 ? 6.875 0.848 -12.341 1.00 97.75 86 MET A O 1
ATOM 676 N N . ARG A 1 87 ? 7.072 -0.324 -14.239 1.00 97.69 87 ARG A N 1
ATOM 677 C CA . ARG A 1 87 ? 5.938 -1.212 -13.981 1.00 97.69 87 ARG A CA 1
ATOM 678 C C . ARG A 1 87 ? 6.131 -2.001 -12.688 1.00 97.69 87 ARG A C 1
ATOM 680 O O . ARG A 1 87 ? 5.280 -1.957 -11.805 1.00 97.69 87 ARG A O 1
ATOM 687 N N . ARG A 1 88 ? 7.288 -2.645 -12.505 1.00 97.50 88 ARG A N 1
ATOM 688 C CA . ARG A 1 88 ? 7.581 -3.386 -11.266 1.00 97.50 88 ARG A CA 1
ATOM 689 C C . ARG A 1 88 ? 7.541 -2.478 -10.035 1.00 97.50 88 ARG A C 1
ATOM 691 O O . ARG A 1 88 ? 7.046 -2.872 -8.979 1.00 97.50 88 ARG A O 1
ATOM 698 N N . ARG A 1 89 ? 8.078 -1.262 -10.152 1.00 97.12 89 ARG A N 1
ATOM 699 C CA . ARG A 1 89 ? 8.092 -0.277 -9.066 1.00 97.12 89 ARG A CA 1
ATOM 700 C C . ARG A 1 89 ? 6.682 0.202 -8.720 1.00 97.12 89 ARG A C 1
ATOM 702 O O . ARG A 1 89 ? 6.323 0.213 -7.546 1.00 97.12 89 ARG A O 1
ATOM 709 N N . THR A 1 90 ? 5.881 0.557 -9.717 1.00 97.12 90 THR A N 1
ATOM 710 C CA . THR A 1 90 ? 4.501 1.022 -9.519 1.00 97.12 90 THR A CA 1
ATOM 711 C C . THR A 1 90 ? 3.622 -0.071 -8.919 1.00 97.12 90 THR A C 1
ATOM 713 O O . THR A 1 90 ? 2.879 0.201 -7.981 1.00 97.12 90 THR A O 1
ATOM 716 N N . GLU A 1 91 ? 3.767 -1.329 -9.343 1.00 96.44 91 GLU A N 1
ATOM 717 C CA . GLU A 1 91 ? 3.077 -2.471 -8.727 1.00 96.44 91 GLU A CA 1
ATOM 718 C C . GLU A 1 91 ? 3.398 -2.594 -7.225 1.00 96.44 91 GLU A C 1
ATOM 720 O O . GLU A 1 91 ? 2.496 -2.790 -6.401 1.00 96.44 91 GLU A O 1
ATOM 725 N N . GLN A 1 92 ? 4.668 -2.416 -6.843 1.00 96.19 92 GLN A N 1
ATOM 726 C CA . GLN A 1 92 ? 5.095 -2.420 -5.439 1.00 96.19 92 GLN A CA 1
ATOM 727 C C . GLN A 1 92 ? 4.551 -1.220 -4.655 1.00 96.19 92 GLN A C 1
ATOM 729 O O . GLN A 1 92 ? 4.103 -1.382 -3.517 1.00 96.19 92 GLN A O 1
ATOM 734 N N . GLU A 1 93 ? 4.582 -0.021 -5.233 1.00 95.81 93 GLU A N 1
ATOM 735 C CA . GLU A 1 93 ? 4.047 1.194 -4.612 1.00 95.81 93 GLU A CA 1
ATOM 736 C C . GLU A 1 93 ? 2.529 1.092 -4.417 1.00 95.81 93 GLU A C 1
ATOM 738 O O . GLU A 1 93 ? 2.039 1.363 -3.323 1.00 95.81 93 GLU A O 1
ATOM 743 N N . MET A 1 94 ? 1.790 0.587 -5.407 1.00 95.38 94 MET A N 1
ATOM 744 C CA . MET A 1 94 ? 0.353 0.328 -5.293 1.00 95.38 94 MET A CA 1
ATOM 745 C C . MET A 1 94 ? 0.037 -0.725 -4.230 1.00 95.38 94 MET A C 1
ATOM 747 O O . MET A 1 94 ? -0.920 -0.570 -3.472 1.00 95.38 94 MET A O 1
ATOM 751 N N . ALA A 1 95 ? 0.826 -1.799 -4.140 1.00 91.00 95 ALA A N 1
ATOM 752 C CA . ALA A 1 95 ? 0.650 -2.806 -3.096 1.00 91.00 95 ALA A CA 1
ATOM 753 C C . ALA A 1 95 ? 0.871 -2.216 -1.694 1.00 91.00 95 ALA A C 1
ATOM 755 O O . ALA A 1 95 ? 0.082 -2.483 -0.786 1.00 91.00 95 ALA A O 1
ATOM 756 N N . LYS A 1 96 ? 1.896 -1.370 -1.523 1.00 90.94 96 LYS A N 1
ATOM 757 C CA . LYS A 1 96 ? 2.137 -0.636 -0.272 1.00 90.94 96 LYS A CA 1
ATOM 758 C C . LYS A 1 96 ? 0.998 0.332 0.035 1.00 90.94 96 LYS A C 1
ATOM 760 O O . LYS A 1 96 ? 0.484 0.306 1.146 1.00 90.94 96 LYS A O 1
ATOM 765 N N . ALA A 1 97 ? 0.570 1.130 -0.939 1.00 90.88 97 ALA A N 1
ATOM 766 C CA . ALA A 1 97 ? -0.531 2.072 -0.772 1.00 90.88 97 ALA A CA 1
ATOM 767 C C . ALA A 1 97 ? -1.808 1.353 -0.323 1.00 90.88 97 ALA A C 1
ATOM 769 O O . ALA A 1 97 ? -2.425 1.773 0.647 1.00 90.88 97 ALA A O 1
ATOM 770 N N . ARG A 1 98 ? -2.151 0.212 -0.938 1.00 86.50 98 ARG A N 1
ATOM 771 C CA . ARG A 1 98 ? -3.283 -0.621 -0.497 1.00 86.50 98 ARG A CA 1
ATOM 772 C C . ARG A 1 98 ? -3.117 -1.124 0.934 1.00 86.50 98 ARG A C 1
ATOM 774 O O . ARG A 1 98 ? -4.076 -1.078 1.695 1.00 86.50 98 ARG A O 1
ATOM 781 N N . LYS A 1 99 ? -1.917 -1.580 1.307 1.00 84.81 99 LYS A N 1
ATOM 782 C CA . LYS A 1 99 ? -1.640 -2.072 2.664 1.00 84.81 99 LYS A CA 1
ATOM 783 C C . LYS A 1 99 ? -1.790 -0.976 3.723 1.00 84.81 99 LYS A C 1
ATOM 785 O O . LYS A 1 99 ? -2.274 -1.264 4.806 1.00 84.81 99 LYS A O 1
ATOM 790 N N . PHE A 1 100 ? -1.380 0.252 3.414 1.00 86.38 100 PHE A N 1
ATOM 791 C CA . PHE A 1 100 ? -1.357 1.362 4.372 1.00 86.38 100 PHE A CA 1
ATOM 792 C C . PHE A 1 100 ? -2.546 2.328 4.244 1.00 86.38 100 PHE A C 1
ATOM 794 O O . PHE A 1 100 ? -2.654 3.258 5.039 1.00 86.38 100 PHE A O 1
ATOM 801 N N . ALA A 1 101 ? -3.457 2.114 3.289 1.00 87.62 101 ALA A N 1
ATOM 802 C CA . ALA A 1 101 ? -4.599 2.999 3.037 1.00 87.62 101 ALA A CA 1
ATOM 803 C C . ALA A 1 101 ? -5.515 3.173 4.259 1.00 87.62 101 ALA A C 1
ATOM 805 O O . ALA A 1 101 ? -6.080 4.246 4.453 1.00 87.62 101 ALA A O 1
ATOM 806 N N . ILE A 1 102 ? -5.647 2.134 5.087 1.00 85.12 102 ILE A N 1
ATOM 807 C CA . ILE A 1 102 ? -6.513 2.144 6.272 1.00 85.12 102 ILE A CA 1
ATOM 808 C C . ILE A 1 102 ? -5.764 2.452 7.571 1.00 85.12 102 ILE A C 1
ATOM 810 O O . ILE A 1 102 ? -6.409 2.557 8.607 1.00 85.12 102 ILE A O 1
ATOM 814 N N . ASN A 1 103 ? -4.435 2.619 7.542 1.00 89.50 103 ASN A N 1
ATOM 815 C CA . ASN A 1 103 ? -3.635 2.786 8.760 1.00 89.50 103 ASN A CA 1
ATOM 816 C C . ASN A 1 103 ? -4.078 3.993 9.578 1.00 89.50 103 ASN A C 1
ATOM 818 O O . ASN A 1 103 ? -4.372 3.854 10.756 1.00 89.50 103 ASN A O 1
ATOM 822 N N . LYS A 1 104 ? -4.180 5.162 8.939 1.00 90.25 104 LYS A N 1
ATOM 823 C CA . LYS A 1 104 ? -4.585 6.390 9.630 1.00 90.25 104 LYS A CA 1
ATOM 824 C C . LYS A 1 104 ? -5.979 6.257 10.248 1.00 90.25 104 LYS A C 1
ATOM 826 O O . LYS A 1 104 ? -6.196 6.656 11.383 1.00 90.25 104 LYS A O 1
ATOM 831 N N . PHE A 1 105 ? -6.913 5.664 9.507 1.00 89.44 105 PHE A N 1
ATOM 832 C CA . PHE A 1 105 ? -8.263 5.422 10.008 1.00 89.44 105 PHE A CA 1
ATOM 833 C C . PHE A 1 105 ? -8.260 4.455 11.200 1.00 89.44 105 PHE A C 1
ATOM 835 O O . PHE A 1 105 ? -8.933 4.692 12.194 1.00 89.44 105 PHE A O 1
ATOM 842 N N . ALA A 1 106 ? -7.468 3.387 11.128 1.00 90.38 106 ALA A N 1
ATOM 843 C CA . ALA A 1 106 ? -7.308 2.437 12.217 1.00 90.38 106 ALA A CA 1
ATOM 844 C C . ALA A 1 106 ? -6.668 3.054 13.469 1.00 90.38 106 ALA A C 1
ATOM 846 O O . ALA A 1 106 ? -7.127 2.784 14.574 1.00 90.38 106 ALA A O 1
ATOM 847 N N . GLU A 1 107 ? -5.654 3.905 13.305 1.00 91.00 107 GLU A N 1
ATOM 848 C CA . GLU A 1 107 ? -5.036 4.662 14.401 1.00 91.00 107 GLU A CA 1
ATOM 849 C C . GLU A 1 107 ? -6.063 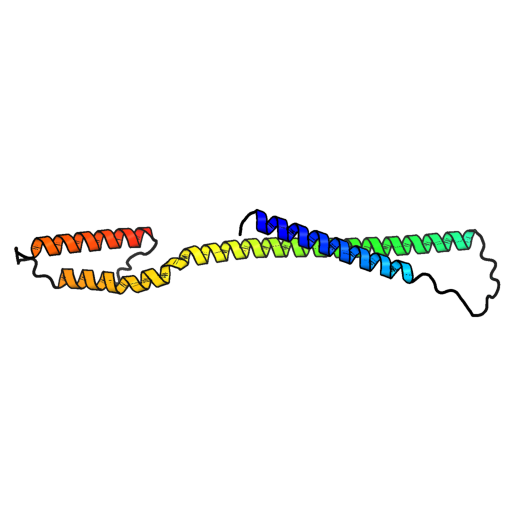5.560 15.104 1.00 91.00 107 GLU A C 1
ATOM 851 O O . GLU A 1 107 ? -6.119 5.594 16.331 1.00 91.00 107 GLU A O 1
ATOM 856 N N . GLU A 1 108 ? -6.928 6.231 14.342 1.00 93.81 108 GLU A N 1
ATOM 857 C CA . GLU A 1 108 ? -8.009 7.070 14.876 1.00 93.81 108 GLU A CA 1
ATOM 858 C C . GLU A 1 108 ? -9.110 6.264 15.593 1.00 93.81 108 GLU A C 1
ATOM 860 O O . GLU A 1 108 ? -9.844 6.823 16.410 1.00 93.81 108 GLU A O 1
ATOM 865 N N . LEU A 1 109 ? -9.218 4.955 15.335 1.00 92.94 109 LEU A N 1
ATOM 866 C CA . LEU A 1 109 ? -10.150 4.060 16.024 1.00 92.94 109 LEU A CA 1
ATOM 867 C C . LEU A 1 109 ? -9.607 3.499 17.345 1.00 92.94 109 LEU A C 1
ATOM 869 O O . LEU A 1 109 ? -10.416 3.089 18.179 1.00 92.94 109 LEU A O 1
ATOM 873 N N . LEU A 1 110 ? -8.289 3.506 17.578 1.00 92.50 110 LEU A N 1
ATOM 874 C CA . LEU A 1 110 ? -7.701 2.988 18.824 1.00 92.50 110 LEU A CA 1
ATOM 875 C C . LEU A 1 110 ? -8.295 3.645 20.083 1.00 92.50 110 LEU A C 1
ATOM 877 O O . LEU A 1 110 ? -8.757 2.910 20.953 1.00 92.50 110 LEU A O 1
ATOM 881 N N . PRO A 1 111 ? -8.450 4.985 20.163 1.00 94.88 111 PRO A N 1
ATOM 882 C CA . PRO A 1 111 ? -9.073 5.612 21.327 1.00 94.88 111 PRO A CA 1
ATOM 883 C C . PRO A 1 111 ? -10.521 5.163 21.563 1.00 94.88 111 PRO A C 1
ATOM 885 O O . PRO A 1 111 ? -11.014 5.237 22.685 1.00 94.88 111 PRO A O 1
ATOM 888 N N . VAL A 1 112 ? -11.239 4.728 20.520 1.00 95.12 112 VAL A N 1
ATOM 889 C CA . VAL A 1 112 ? -12.608 4.206 20.655 1.00 95.12 112 VAL A CA 1
ATOM 890 C C . VAL A 1 112 ? -12.585 2.837 21.329 1.00 95.12 112 VAL A C 1
ATOM 892 O O . VAL A 1 112 ? -13.387 2.606 22.232 1.00 95.12 112 VAL A O 1
ATOM 895 N N . ILE A 1 113 ? -11.653 1.967 20.934 1.00 93.94 113 ILE A N 1
ATOM 896 C CA . ILE A 1 113 ? -11.433 0.656 21.557 1.00 93.94 113 ILE A CA 1
ATOM 897 C C . ILE A 1 113 ? -11.025 0.843 23.025 1.00 93.94 113 ILE A C 1
ATOM 899 O O . ILE A 1 113 ? -11.701 0.311 23.904 1.00 93.94 113 ILE A O 1
ATOM 903 N N . ASP A 1 114 ? -10.047 1.711 23.302 1.00 93.56 114 ASP A N 1
ATOM 904 C CA . ASP A 1 114 ? -9.592 2.027 24.666 1.00 93.56 114 ASP A CA 1
ATOM 905 C C . ASP A 1 114 ? -10.738 2.549 25.552 1.00 93.56 114 ASP A C 1
ATOM 907 O O . ASP A 1 114 ? -10.834 2.258 26.746 1.00 93.56 114 ASP A O 1
ATOM 911 N N . ASN A 1 115 ? -11.634 3.361 24.982 1.00 95.56 115 ASN A N 1
ATOM 912 C CA . ASN A 1 115 ? -12.787 3.891 25.705 1.00 95.56 115 ASN A CA 1
ATOM 913 C C . ASN A 1 115 ? -13.829 2.808 26.013 1.00 95.56 115 ASN A C 1
ATOM 915 O O . ASN A 1 115 ? -14.434 2.865 27.084 1.00 95.56 115 ASN A O 1
ATOM 919 N N . LEU A 1 116 ? -14.044 1.849 25.105 1.00 95.00 116 LEU A N 1
ATOM 920 C CA . LEU A 1 116 ? -14.918 0.698 25.350 1.00 95.00 116 LEU A CA 1
ATOM 921 C C . LEU A 1 116 ? -14.355 -0.167 26.480 1.00 95.00 116 LEU A C 1
ATOM 923 O O . LEU A 1 116 ? -15.085 -0.486 27.414 1.00 95.00 116 LEU A O 1
ATOM 927 N N . GLU A 1 117 ? -13.056 -0.459 26.454 1.00 94.06 117 GLU A N 1
ATOM 928 C CA . GLU A 1 117 ? -12.376 -1.205 27.518 1.00 94.06 117 GLU A CA 1
ATOM 929 C C . GLU A 1 117 ? -12.477 -0.489 28.859 1.00 94.06 117 GLU A C 1
ATOM 931 O O . GLU A 1 117 ? -12.860 -1.094 29.860 1.00 94.06 117 GLU A O 1
ATOM 936 N N . ARG A 1 118 ? -12.227 0.826 28.881 1.00 95.00 118 ARG A N 1
ATOM 937 C CA . ARG A 1 118 ? -12.376 1.636 30.094 1.00 95.00 118 ARG A CA 1
ATOM 938 C C . ARG A 1 118 ? -13.814 1.636 30.611 1.00 95.00 118 ARG A C 1
ATOM 940 O O . ARG A 1 118 ? -14.012 1.625 31.822 1.00 95.00 118 ARG A O 1
ATOM 947 N N . ALA A 1 119 ? -14.809 1.664 29.726 1.00 93.31 119 ALA A N 1
ATOM 948 C CA . ALA A 1 119 ? -16.215 1.613 30.117 1.00 93.31 119 ALA A CA 1
ATOM 949 C C . ALA A 1 119 ? -16.585 0.255 30.730 1.00 93.31 119 ALA A C 1
ATOM 951 O O . ALA A 1 119 ? -17.251 0.234 31.761 1.00 93.31 119 ALA A O 1
ATOM 952 N N . ILE A 1 120 ? -16.117 -0.850 30.141 1.00 93.31 120 ILE A N 1
ATOM 953 C CA . ILE A 1 120 ? -16.319 -2.207 30.670 1.00 93.31 120 ILE A CA 1
ATOM 954 C C . ILE A 1 120 ? -15.639 -2.344 32.041 1.00 93.31 120 ILE A C 1
ATOM 956 O O . ILE A 1 120 ? -16.270 -2.781 32.997 1.00 93.31 120 ILE A O 1
ATOM 960 N N . GLN A 1 121 ? -14.386 -1.896 32.176 1.00 93.38 121 GLN A N 1
ATOM 961 C CA . GLN A 1 121 ? -13.626 -1.972 33.433 1.00 93.38 121 GLN A CA 1
ATOM 962 C C . GLN A 1 121 ? -14.211 -1.109 34.559 1.00 93.38 121 GLN A C 1
ATOM 964 O O . GLN A 1 121 ? -14.095 -1.463 35.729 1.00 93.38 121 GLN A O 1
ATOM 969 N N . ALA A 1 122 ? -14.801 0.042 34.226 1.00 94.12 122 ALA A N 1
ATOM 970 C CA . ALA A 1 122 ? -15.395 0.952 35.204 1.00 94.12 122 ALA A CA 1
ATOM 971 C C . ALA A 1 122 ? -16.830 0.571 35.603 1.00 94.12 122 ALA A C 1
ATOM 973 O O . ALA A 1 122 ? -17.386 1.182 36.519 1.00 94.12 122 ALA A O 1
ATOM 974 N N . ALA A 1 123 ? -17.453 -0.378 34.902 1.00 92.00 123 ALA A N 1
ATOM 975 C CA . ALA A 1 123 ? -18.830 -0.759 35.151 1.00 92.00 123 ALA A CA 1
ATOM 976 C C . ALA A 1 123 ? -18.968 -1.603 36.428 1.00 92.00 123 ALA A C 1
ATOM 978 O O . ALA A 1 123 ? -18.148 -2.469 36.727 1.00 92.00 123 ALA A O 1
ATOM 979 N N . ASP A 1 124 ? -20.048 -1.365 37.172 1.00 92.12 124 ASP A N 1
ATOM 980 C CA . ASP A 1 124 ? -20.410 -2.179 38.331 1.00 92.12 124 ASP A CA 1
ATOM 981 C C . ASP A 1 124 ? -21.152 -3.442 37.870 1.00 92.12 124 ASP A C 1
ATOM 983 O O . ASP A 1 124 ? -22.359 -3.413 37.620 1.00 92.12 124 ASP A O 1
ATOM 987 N N . ALA A 1 125 ? -20.414 -4.545 37.727 1.00 86.38 125 ALA A N 1
ATOM 988 C CA . ALA A 1 125 ? -20.942 -5.827 37.252 1.00 86.38 125 ALA A CA 1
ATOM 989 C C . ALA A 1 125 ? -21.965 -6.475 38.209 1.00 86.38 125 ALA A C 1
ATOM 991 O O . ALA A 1 125 ? -22.734 -7.342 37.788 1.00 86.38 125 ALA A O 1
ATOM 992 N N . GLU A 1 126 ? -22.004 -6.046 39.474 1.00 90.94 126 GLU A N 1
ATOM 993 C CA . GLU A 1 126 ? -22.951 -6.542 40.481 1.00 90.94 126 GLU A CA 1
ATOM 994 C C . GLU A 1 126 ? -24.311 -5.827 40.402 1.00 90.94 126 GLU A C 1
ATOM 996 O O . GLU A 1 126 ?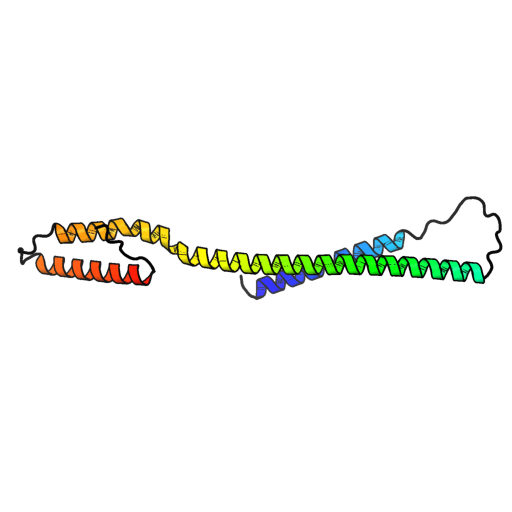 -25.304 -6.266 40.990 1.00 90.94 126 GLU A O 1
ATOM 1001 N N . ASN A 1 127 ? -24.397 -4.726 39.651 1.00 93.94 127 ASN A N 1
ATOM 1002 C CA . ASN A 1 127 ? -25.642 -4.004 39.454 1.00 93.94 127 ASN A CA 1
ATOM 1003 C C . ASN A 1 127 ? -26.484 -4.648 38.336 1.00 93.94 127 ASN A C 1
ATOM 1005 O O . ASN A 1 127 ? -26.326 -4.374 37.144 1.00 93.94 127 ASN A O 1
ATOM 1009 N N . GLU A 1 128 ? -27.457 -5.464 38.747 1.00 93.94 128 GLU A N 1
ATOM 1010 C CA . GLU A 1 128 ? -28.391 -6.185 37.867 1.00 93.94 128 GLU A CA 1
ATOM 1011 C C . GLU A 1 128 ? -29.149 -5.286 36.868 1.00 93.94 128 GLU A C 1
ATOM 1013 O O . GLU A 1 128 ? -29.552 -5.752 35.805 1.00 93.94 128 GLU A O 1
ATOM 1018 N N . ALA A 1 129 ? -29.324 -3.988 37.152 1.00 94.19 129 ALA A N 1
ATOM 1019 C CA . ALA A 1 129 ? -30.003 -3.072 36.233 1.00 94.19 129 ALA A CA 1
ATOM 1020 C C . ALA A 1 129 ? -29.149 -2.692 35.008 1.00 94.19 129 ALA A C 1
ATOM 1022 O O . ALA A 1 129 ? -29.704 -2.356 33.962 1.00 94.19 129 ALA A O 1
ATOM 1023 N N . VAL A 1 130 ? -27.816 -2.728 35.125 1.00 93.25 130 VAL A N 1
ATOM 1024 C CA . VAL A 1 130 ? -26.882 -2.350 34.045 1.00 93.25 130 VAL A CA 1
ATOM 1025 C C . VAL A 1 130 ? -26.193 -3.549 33.401 1.00 93.25 130 VAL A C 1
ATOM 1027 O O . VAL A 1 130 ? -25.649 -3.412 32.309 1.00 93.25 130 VAL A O 1
ATOM 1030 N N . LYS A 1 131 ? -26.277 -4.733 34.012 1.00 93.88 131 LYS A N 1
ATOM 1031 C CA . LYS A 1 131 ? -25.698 -5.988 33.512 1.00 93.88 131 LYS A CA 1
ATOM 1032 C C . LYS A 1 131 ? -25.980 -6.270 32.024 1.00 93.88 131 LYS 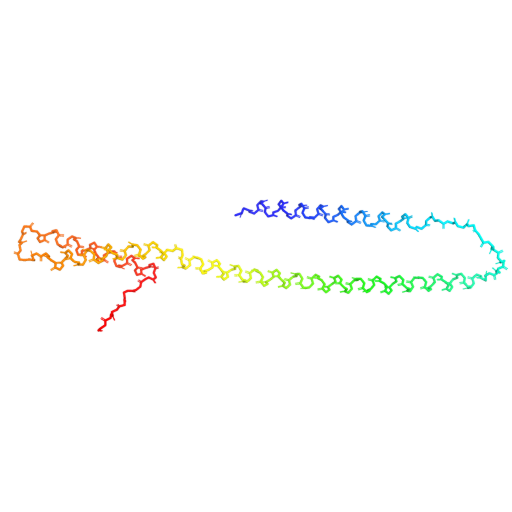A C 1
ATOM 1034 O O . LYS A 1 131 ? -25.018 -6.488 31.291 1.00 93.88 131 LYS A O 1
ATOM 1039 N N . PRO A 1 132 ? -27.226 -6.141 31.512 1.00 94.88 132 PRO A N 1
ATOM 1040 C CA . PRO A 1 132 ? -27.500 -6.374 30.088 1.00 94.88 132 PRO A CA 1
ATOM 1041 C C . PRO A 1 132 ? -26.811 -5.362 29.159 1.00 94.88 132 PRO A C 1
ATOM 1043 O O . PRO A 1 132 ? -26.527 -5.661 28.000 1.00 94.88 132 PRO A O 1
ATOM 1046 N N . ILE A 1 133 ? -26.553 -4.145 29.651 1.00 93.94 133 ILE A N 1
ATOM 1047 C CA . ILE A 1 133 ? -25.833 -3.111 28.901 1.00 93.94 133 ILE A CA 1
ATOM 1048 C C . ILE A 1 133 ? -24.350 -3.474 28.832 1.00 93.94 133 ILE A C 1
ATOM 1050 O O . ILE A 1 133 ? -23.774 -3.400 27.751 1.00 93.94 133 ILE A O 1
ATOM 1054 N N . ILE A 1 134 ? -23.751 -3.893 29.953 1.00 94.38 134 ILE A N 1
ATOM 1055 C CA . ILE A 1 134 ? -22.343 -4.317 30.016 1.00 94.38 134 ILE A CA 1
ATOM 1056 C C . ILE A 1 134 ? -22.100 -5.466 29.033 1.00 94.38 134 ILE A C 1
ATOM 1058 O O . ILE A 1 134 ? -21.227 -5.350 28.177 1.00 94.38 134 ILE A O 1
ATOM 1062 N N . GLU A 1 135 ? -22.942 -6.503 29.062 1.00 94.19 135 GLU A N 1
ATOM 1063 C CA . GLU A 1 135 ? -22.866 -7.636 28.127 1.00 94.19 135 GLU A CA 1
ATOM 1064 C C . GLU A 1 135 ? -22.967 -7.182 26.658 1.00 94.19 135 GLU A C 1
ATOM 1066 O O . GLU A 1 135 ? -22.221 -7.643 25.792 1.00 94.19 135 GLU A O 1
ATOM 1071 N N . GLY A 1 136 ? -23.863 -6.236 26.355 1.00 95.38 136 GLY A N 1
ATOM 1072 C CA . GLY A 1 136 ? -23.986 -5.653 25.016 1.00 95.38 136 GLY A CA 1
ATOM 1073 C C . GLY A 1 136 ? -22.728 -4.908 24.558 1.00 95.38 136 GLY A C 1
ATOM 1074 O O . GLY A 1 136 ? -22.313 -5.024 23.398 1.00 95.38 136 GLY A O 1
ATOM 1075 N N . VAL A 1 137 ? -22.102 -4.158 25.465 1.00 95.50 137 VAL A N 1
ATOM 1076 C CA . VAL A 1 137 ? -20.857 -3.425 25.201 1.00 95.50 137 VAL A CA 1
ATOM 1077 C C . VAL A 1 137 ? -19.688 -4.395 25.013 1.00 95.50 137 VAL A C 1
ATOM 1079 O O . VAL A 1 137 ? -18.935 -4.228 24.057 1.00 95.50 137 VAL A O 1
ATOM 1082 N N . GLU A 1 138 ? -19.576 -5.446 25.827 1.00 95.50 138 GLU A N 1
ATOM 1083 C CA . GLU A 1 138 ? -18.567 -6.507 25.678 1.00 95.50 138 GLU A CA 1
ATOM 1084 C C . GLU A 1 138 ? -18.688 -7.232 24.332 1.00 95.50 138 GLU A C 1
ATOM 1086 O O . GLU A 1 138 ? -17.696 -7.407 23.623 1.00 95.50 138 GLU A O 1
ATOM 1091 N N . MET A 1 139 ? -19.908 -7.601 23.922 1.00 96.94 139 MET A N 1
ATOM 1092 C CA . MET A 1 139 ? -20.145 -8.203 22.604 1.00 96.94 139 MET A CA 1
ATOM 1093 C C . MET A 1 139 ? -19.733 -7.269 21.462 1.00 96.94 139 MET A C 1
ATOM 1095 O O . MET A 1 139 ? -19.182 -7.722 20.453 1.00 96.94 139 MET A O 1
ATOM 1099 N N . THR A 1 140 ? -19.986 -5.968 21.615 1.00 95.94 140 THR A N 1
ATOM 1100 C CA . THR A 1 140 ? -19.604 -4.955 20.625 1.00 95.94 140 THR A CA 1
ATOM 1101 C C . THR A 1 140 ? -18.088 -4.786 20.568 1.00 95.94 140 THR A C 1
ATOM 1103 O O . THR A 1 140 ? -17.534 -4.787 19.473 1.00 95.94 140 THR A O 1
ATOM 1106 N N . HIS A 1 141 ? -17.409 -4.696 21.717 1.00 95.62 141 HIS A N 1
ATOM 1107 C CA . HIS A 1 141 ? -15.946 -4.614 21.807 1.00 95.62 141 HIS A CA 1
ATOM 1108 C C . HIS A 1 141 ? -15.285 -5.837 21.169 1.00 95.62 141 HIS A C 1
ATOM 1110 O O . HIS A 1 141 ? -14.438 -5.681 20.292 1.00 95.62 141 HIS A O 1
ATOM 1116 N N . LYS A 1 142 ? -15.765 -7.044 21.483 1.00 95.75 142 LYS A N 1
ATOM 1117 C CA . LYS A 1 142 ? -15.289 -8.282 20.857 1.00 95.75 142 LYS A CA 1
ATOM 1118 C C . LYS A 1 142 ? -15.479 -8.281 19.338 1.00 95.75 142 LYS A C 1
ATOM 1120 O O . LYS A 1 142 ? -14.535 -8.552 18.601 1.00 95.75 142 LYS A O 1
ATOM 1125 N N . SER A 1 143 ? -16.679 -7.942 18.864 1.00 96.12 143 SER A N 1
ATOM 1126 C CA . SER A 1 143 ? -16.969 -7.874 17.423 1.00 96.12 143 SER A CA 1
ATOM 1127 C C . SER A 1 143 ? -16.102 -6.826 16.723 1.00 96.12 143 SER A C 1
ATOM 1129 O O . SER A 1 143 ? -15.673 -7.026 15.589 1.00 96.12 143 SER A O 1
ATOM 1131 N N . PHE A 1 144 ? -15.825 -5.708 17.397 1.00 94.56 144 PHE A N 1
ATOM 1132 C CA . PHE A 1 144 ? -14.921 -4.685 16.896 1.00 94.56 144 PHE A CA 1
ATOM 1133 C C . PHE A 1 144 ? -13.511 -5.272 16.752 1.00 94.56 144 PHE A C 1
ATOM 1135 O O . PHE A 1 144 ? -12.992 -5.274 15.638 1.00 94.56 144 PHE A O 1
ATOM 1142 N N . LEU A 1 145 ? -12.927 -5.850 17.807 1.00 93.62 145 LEU A N 1
ATOM 1143 C CA . LEU A 1 145 ? -11.594 -6.464 17.752 1.00 93.62 145 LEU A CA 1
ATOM 1144 C C . LEU A 1 145 ? -11.466 -7.499 16.621 1.00 93.62 145 LEU A C 1
ATOM 1146 O O . LEU A 1 145 ? -10.501 -7.448 15.860 1.00 93.62 145 LEU A O 1
ATOM 1150 N N . GLU A 1 146 ? -12.469 -8.361 16.429 1.00 94.50 146 GLU A N 1
ATOM 1151 C CA . GLU A 1 146 ? -12.511 -9.327 15.318 1.00 94.50 146 GLU A CA 1
ATOM 1152 C C . GLU A 1 146 ? -12.461 -8.642 13.935 1.00 94.50 146 GLU A C 1
ATOM 1154 O O . GLU A 1 146 ? -11.778 -9.104 13.014 1.00 94.50 146 GLU A O 1
ATOM 1159 N N . VAL A 1 147 ? -13.158 -7.512 13.768 1.00 92.69 147 VAL A N 1
ATOM 1160 C CA . VAL A 1 147 ? -13.128 -6.720 12.528 1.00 92.69 147 VAL A CA 1
ATOM 1161 C C . VAL A 1 147 ? -11.759 -6.078 12.316 1.00 92.69 147 VAL A C 1
ATOM 1163 O O . VAL A 1 147 ? -11.257 -6.088 11.189 1.00 92.69 147 VAL A O 1
ATOM 1166 N N . VAL A 1 148 ? -11.139 -5.531 13.361 1.00 90.44 148 VAL A N 1
ATOM 1167 C CA . VAL A 1 148 ? -9.821 -4.879 13.269 1.00 90.44 148 VAL A CA 1
ATOM 1168 C C . VAL A 1 148 ? -8.749 -5.924 12.923 1.00 90.44 148 VAL A C 1
ATOM 1170 O O . VAL A 1 148 ? -7.967 -5.715 11.991 1.00 90.44 148 VA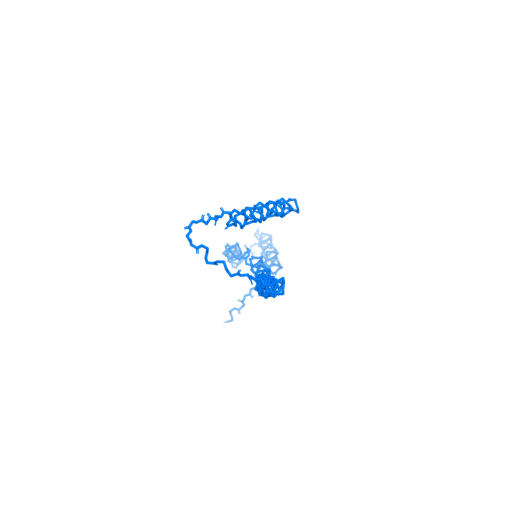L A O 1
ATOM 1173 N N . GLU A 1 149 ? -8.814 -7.112 13.535 1.00 90.94 149 GLU A N 1
ATOM 1174 C CA . GLU A 1 149 ? -7.941 -8.252 13.225 1.00 90.94 149 GLU A CA 1
ATOM 1175 C C . GLU A 1 149 ? -8.069 -8.722 11.776 1.00 90.94 149 GLU A C 1
ATOM 1177 O O . GLU A 1 149 ? -7.062 -8.889 11.077 1.00 90.94 149 GLU A O 1
ATOM 1182 N N . LYS A 1 150 ? -9.299 -8.852 11.269 1.00 90.75 150 LYS A N 1
ATOM 1183 C CA . LYS A 1 150 ? -9.552 -9.209 9.865 1.00 90.75 150 LYS A CA 1
ATOM 1184 C C . LYS A 1 150 ? -8.952 -8.202 8.877 1.00 90.75 150 LYS A C 1
ATOM 1186 O O . LYS A 1 150 ? -8.609 -8.580 7.758 1.00 90.75 150 LYS A O 1
ATOM 1191 N N . ASN A 1 151 ? -8.807 -6.941 9.282 1.00 88.12 151 ASN A N 1
ATOM 1192 C CA . ASN A 1 151 ? -8.197 -5.879 8.482 1.00 88.12 151 ASN A CA 1
ATOM 1193 C C . ASN A 1 151 ? -6.674 -5.749 8.691 1.00 88.12 151 ASN A C 1
ATOM 1195 O O . ASN A 1 151 ? -6.063 -4.805 8.197 1.00 88.12 151 ASN A O 1
ATOM 1199 N N . GLY A 1 152 ? -6.037 -6.725 9.349 1.00 86.19 152 GLY A N 1
ATOM 1200 C CA . GLY A 1 152 ? -4.578 -6.845 9.422 1.00 86.19 152 GLY A CA 1
ATOM 1201 C C . GLY A 1 152 ? -3.929 -6.149 10.616 1.00 86.19 152 GLY A C 1
ATOM 1202 O O . GLY A 1 152 ? -2.707 -6.000 10.637 1.00 86.19 152 GLY A O 1
ATOM 1203 N N . LEU A 1 153 ? -4.721 -5.741 11.604 1.00 87.69 153 LEU A N 1
ATOM 1204 C CA . LEU A 1 153 ? -4.264 -5.075 12.819 1.00 87.69 153 LEU A CA 1
ATOM 1205 C C . LEU A 1 153 ? -4.342 -6.049 13.986 1.00 87.69 153 LEU A C 1
ATOM 1207 O O . LEU A 1 153 ? -5.382 -6.642 14.228 1.00 87.69 153 LEU A O 1
ATOM 1211 N N . LYS A 1 154 ? -3.249 -6.222 14.718 1.00 87.94 154 LYS A N 1
ATOM 1212 C CA . LYS A 1 154 ? -3.212 -7.125 15.867 1.00 87.94 154 LYS A CA 1
ATOM 1213 C C . LYS A 1 154 ? -2.877 -6.352 17.119 1.00 87.94 154 LYS A C 1
ATOM 1215 O O . LYS A 1 154 ? -1.975 -5.516 17.098 1.00 87.94 154 LYS A O 1
ATOM 1220 N N . GLU A 1 155 ? -3.583 -6.676 18.190 1.00 87.62 155 GLU A N 1
ATOM 1221 C CA . GLU A 1 155 ? -3.238 -6.210 19.520 1.00 87.62 155 GLU A CA 1
ATOM 1222 C C . GLU A 1 155 ? -1.831 -6.698 19.892 1.00 87.62 155 GLU A C 1
ATOM 1224 O O . GLU A 1 155 ? -1.464 -7.856 19.657 1.00 87.62 155 GLU A O 1
ATOM 1229 N N . ILE A 1 156 ? -1.025 -5.797 20.452 1.00 89.31 156 ILE A N 1
ATOM 1230 C CA . ILE A 1 156 ? 0.300 -6.114 20.976 1.00 89.31 156 ILE A CA 1
ATOM 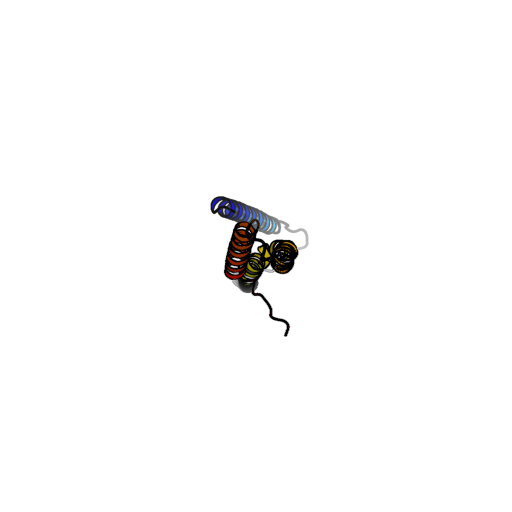1231 C C . ILE A 1 156 ? 0.188 -6.110 22.493 1.00 89.31 156 ILE A C 1
ATOM 1233 O O . ILE A 1 156 ? 0.080 -5.056 23.115 1.00 89.31 156 ILE A O 1
ATOM 1237 N N . ASN A 1 157 ? 0.254 -7.300 23.082 1.00 79.38 157 ASN A N 1
ATOM 1238 C CA . ASN A 1 157 ? 0.309 -7.438 24.529 1.00 79.38 157 ASN A CA 1
ATOM 1239 C C . ASN A 1 157 ? 1.683 -6.981 25.028 1.00 79.38 157 ASN A C 1
ATOM 1241 O O . ASN A 1 157 ? 2.685 -7.684 24.877 1.00 79.38 157 ASN A O 1
ATOM 1245 N N . CYS A 1 158 ? 1.720 -5.779 25.597 1.00 68.38 158 CYS A N 1
ATOM 1246 C CA . CYS A 1 158 ? 2.869 -5.267 26.327 1.00 68.38 158 CYS A CA 1
ATOM 1247 C C . CYS A 1 158 ? 2.787 -5.856 27.741 1.00 68.38 158 CYS A C 1
ATOM 1249 O O . CYS A 1 158 ? 1.993 -5.380 28.548 1.00 68.38 158 CYS A O 1
ATOM 1251 N N . GLY A 1 159 ? 3.517 -6.945 27.993 1.00 44.12 159 GLY A N 1
ATOM 1252 C CA . GLY A 1 159 ? 3.620 -7.546 29.330 1.00 44.12 159 GLY A CA 1
ATOM 1253 C C . GLY A 1 159 ? 4.376 -6.673 30.323 1.00 44.12 159 GLY A C 1
ATOM 1254 O O . GLY A 1 159 ? 5.232 -5.876 29.874 1.00 44.12 159 GLY A O 1
#

Secondary structure (DSSP, 8-state):
--HHHHHHHHHHHHHHHHHHHHHHHHHHHGGG-----S--------HHHHHHHHHHHHHHHHHHHHHHHHHHHHHHHHHHHHHHHHHHHHHHHHHHHHHHTTHHHHHHHHHHHHHHHHHHHHS-TT-TTTHHHHHHHHHHHHHHHHHHHHTT-------

pLDDT: mean 80.87, std 19.29, range [34.75, 97.75]

Radius of gyration: 38.43 Å; chains: 1; bounding box: 70×38×108 Å

InterPro domains:
  IPR000740 GrpE nucleotide exchange factor [PF01025] (46-158)
  IPR000740 GrpE nucleotide exchange factor [PR00773] (77-93)
  IPR000740 GrpE nucleotide exchange factor [PR00773] (105-120)
  IPR000740 GrpE nucleotide exchange factor [PTHR21237] (9-157)
  IPR000740 GrpE nucleotide exchange factor [cd00446] (70-157)
  IPR013805 GrpE nucleotide exchange factor, coiled-coil [G3DSA:3.90.20.20] (45-150)
  IPR013805 GrpE nucleotide exchange factor, coiled-coil [SSF58014] (54-152)

Organism: NCBI:txid1481914

Foldseek 3Di:
DDPVVVVVVVVVVVVVVVVVVVVVVVVVVVVPDDDDDDDDPDDPQDPVNVVVVVVVVVVVVVVVVVVVVVVVVVVVVVVVVVVVVVVVVVVVVVVVCVLCVCVVVLVVCVVVLVVLVVCLVPDDCPPPVCVVVSVVSVVVSVVVQVVCVVSPDDDDDPD

Sequence (159 aa):
MSDKDIKNEEQEVEQTIEEQVAEEVVAEQEADVIGDEGDVEWNEESAEDIEESKVAQLEAALLQTETRLKEQADSVLRAKAEVDNMRRRTEQEMAKARKFAINKFAEELLPVIDNLERAIQAADAENEAVKPIIEGVEMTHKSFLEVVEKNGLKEINCG